Protein AF-A0A8T4SFA8-F1 (afdb_monomer_lite)

Secondary structure (DSSP, 8-state):
---HHHHHHHHHHHHHHHHHHHHHHHHHTT-HHHHHHHHHHHHHHHHHHHHHTT--GGGHHHHHHHHHHHHHHHHHHHHHHHHHHHHHHHHHHHHHHHHHHHHHHHHHHHHHHHHHHHTT-GGG--HHHHHHHHHHHHHHHHHHHHIIIIIIS---

Radius of gyration: 16.68 Å; chains: 1; bounding box: 44×30×46 Å

pLDDT: mean 85.29, std 9.1, range [48.81, 96.75]

Structure (mmCIF, N/CA/C/O backbone):
data_AF-A0A8T4SFA8-F1
#
_entry.id   AF-A0A8T4SFA8-F1
#
loop_
_atom_site.group_PDB
_atom_site.id
_atom_site.type_symbol
_atom_site.label_atom_id
_atom_site.label_alt_id
_atom_site.label_comp_id
_atom_site.label_asym_id
_atom_site.label_entity_id
_atom_site.label_seq_id
_atom_site.pdbx_PDB_ins_code
_atom_site.Cartn_x
_atom_site.Cartn_y
_atom_site.Cartn_z
_atom_site.occupancy
_atom_site.B_iso_or_equiv
_atom_site.auth_seq_id
_atom_site.auth_comp_id
_atom_site.auth_asym_id
_atom_site.auth_atom_id
_atom_site.pdbx_PDB_model_num
ATOM 1 N N . MET A 1 1 ? 14.187 -11.297 -22.557 1.00 48.81 1 MET A N 1
ATOM 2 C CA . MET A 1 1 ? 14.117 -12.616 -21.893 1.00 48.81 1 MET A CA 1
ATOM 3 C C . MET A 1 1 ? 14.198 -12.345 -20.399 1.00 48.81 1 MET A C 1
ATOM 5 O O . MET A 1 1 ? 15.076 -11.582 -20.017 1.00 48.81 1 MET A O 1
ATOM 9 N N . ILE A 1 2 ? 13.233 -12.805 -19.595 1.00 61.94 2 ILE A N 1
ATOM 10 C CA . ILE A 1 2 ? 13.263 -12.576 -18.140 1.00 61.94 2 ILE A CA 1
ATOM 11 C C . ILE A 1 2 ? 14.395 -13.430 -17.571 1.00 61.94 2 ILE A C 1
ATOM 13 O O . ILE A 1 2 ? 14.449 -14.626 -17.834 1.00 61.94 2 ILE A O 1
ATOM 17 N N . ASP A 1 3 ? 15.305 -12.792 -16.847 1.00 77.00 3 ASP A N 1
ATOM 18 C CA . ASP A 1 3 ? 16.426 -13.437 -16.172 1.00 77.00 3 ASP A CA 1
ATOM 19 C C . ASP A 1 3 ? 15.899 -14.169 -14.917 1.00 77.00 3 ASP A C 1
ATOM 21 O O . ASP A 1 3 ? 15.384 -13.502 -14.009 1.00 77.00 3 ASP A O 1
ATOM 25 N N . PRO A 1 4 ? 15.938 -15.515 -14.876 1.00 81.00 4 PRO A N 1
ATOM 26 C CA . PRO A 1 4 ? 15.314 -16.300 -13.812 1.00 81.00 4 PRO A CA 1
ATOM 27 C C . PRO A 1 4 ? 15.936 -16.035 -12.436 1.00 81.00 4 PRO A C 1
ATOM 29 O O . PRO A 1 4 ? 15.220 -16.077 -11.436 1.00 81.00 4 PRO A O 1
ATOM 32 N N . GLU A 1 5 ? 17.224 -15.688 -12.371 1.00 82.25 5 GLU A N 1
ATOM 33 C CA . GLU A 1 5 ? 17.893 -15.354 -11.109 1.00 82.25 5 GLU A CA 1
ATOM 34 C C . GLU A 1 5 ? 17.351 -14.042 -10.534 1.00 82.25 5 GLU A C 1
ATOM 36 O O . GLU A 1 5 ? 16.972 -13.978 -9.365 1.00 82.25 5 GLU A O 1
ATOM 41 N N . LYS A 1 6 ? 17.204 -13.010 -11.376 1.00 79.25 6 LYS A N 1
ATOM 42 C CA . LYS A 1 6 ? 16.636 -11.714 -10.959 1.00 79.25 6 LYS A CA 1
ATOM 43 C C . LYS A 1 6 ? 15.175 -11.825 -10.540 1.00 79.25 6 LYS A C 1
ATOM 45 O O . LYS A 1 6 ? 14.739 -11.095 -9.649 1.00 79.25 6 LYS A O 1
ATOM 50 N N . LEU A 1 7 ? 14.418 -12.713 -11.184 1.00 81.88 7 LEU A N 1
ATOM 51 C CA . LEU A 1 7 ? 13.045 -13.010 -10.788 1.00 81.88 7 LEU A CA 1
ATOM 52 C C . LEU A 1 7 ? 13.006 -13.697 -9.416 1.00 81.88 7 LEU A C 1
ATOM 54 O O . LEU A 1 7 ? 12.223 -13.287 -8.562 1.00 81.88 7 LEU A O 1
ATOM 58 N N . MET A 1 8 ? 13.881 -14.679 -9.180 1.00 84.50 8 MET A N 1
ATOM 59 C CA . MET A 1 8 ? 13.986 -15.369 -7.892 1.00 84.50 8 MET A CA 1
ATOM 60 C C . MET A 1 8 ? 14.349 -14.403 -6.759 1.00 84.50 8 MET A C 1
ATOM 62 O O . MET A 1 8 ? 13.707 -14.423 -5.711 1.00 84.50 8 MET A O 1
ATOM 66 N N . THR A 1 9 ? 15.321 -13.508 -6.973 1.00 82.94 9 THR A N 1
ATOM 67 C CA . THR A 1 9 ? 15.683 -12.481 -5.982 1.00 82.94 9 THR A CA 1
ATOM 68 C C . THR A 1 9 ? 14.497 -11.580 -5.646 1.00 82.94 9 THR A C 1
ATOM 70 O O . THR A 1 9 ? 14.246 -11.325 -4.472 1.00 82.94 9 THR A O 1
ATOM 73 N N . ALA A 1 10 ? 13.734 -11.137 -6.652 1.00 82.31 10 ALA A N 1
ATOM 74 C CA . ALA A 1 10 ? 12.550 -10.310 -6.427 1.00 82.31 10 ALA A CA 1
ATOM 75 C C . ALA A 1 10 ? 11.474 -11.043 -5.612 1.00 82.31 10 ALA A C 1
ATOM 77 O O . ALA A 1 10 ? 10.902 -10.461 -4.695 1.00 82.31 10 ALA A O 1
ATOM 78 N N . ILE A 1 11 ? 11.223 -12.321 -5.910 1.00 86.44 11 ILE A N 1
ATOM 79 C CA . ILE A 1 11 ? 10.249 -13.134 -5.170 1.00 86.44 11 ILE A CA 1
ATOM 80 C C . ILE A 1 11 ? 10.680 -13.300 -3.710 1.00 86.44 11 ILE A C 1
ATOM 82 O O . ILE A 1 11 ? 9.866 -13.091 -2.811 1.00 86.44 11 ILE A O 1
ATOM 86 N N . LEU A 1 12 ? 11.946 -13.651 -3.464 1.00 87.00 12 LEU A N 1
ATOM 87 C CA . LEU A 1 12 ? 12.467 -13.846 -2.109 1.00 87.00 12 LEU A CA 1
ATOM 88 C C . LEU A 1 12 ? 12.400 -12.558 -1.282 1.00 87.00 12 LEU A C 1
ATOM 90 O O . LEU A 1 12 ? 11.939 -12.598 -0.143 1.00 87.00 12 LEU A O 1
ATOM 94 N N . ASP A 1 13 ? 12.800 -11.425 -1.862 1.00 83.06 13 ASP A N 1
ATOM 95 C CA . ASP A 1 13 ? 12.795 -10.128 -1.179 1.00 83.06 13 ASP A CA 1
ATOM 96 C C . ASP A 1 13 ? 11.370 -9.679 -0.821 1.00 83.06 13 ASP A C 1
ATOM 98 O O . ASP A 1 13 ? 11.074 -9.375 0.335 1.00 83.06 13 ASP A O 1
ATOM 102 N N . VAL A 1 14 ? 10.437 -9.750 -1.777 1.00 85.69 14 VAL A N 1
ATOM 103 C CA . VAL A 1 14 ? 9.025 -9.402 -1.541 1.00 85.69 14 VAL A CA 1
ATOM 104 C C . VAL A 1 14 ? 8.382 -10.342 -0.522 1.00 85.69 14 VAL A C 1
ATOM 106 O O . VAL A 1 14 ? 7.614 -9.894 0.331 1.00 85.69 14 VAL A O 1
ATOM 109 N N . THR A 1 15 ? 8.705 -11.636 -0.567 1.00 87.88 15 THR A N 1
ATOM 110 C CA . THR A 1 15 ? 8.193 -12.610 0.407 1.00 87.88 15 THR A CA 1
ATOM 111 C C . THR A 1 15 ? 8.700 -12.289 1.811 1.00 87.88 15 THR A C 1
ATOM 113 O O . THR A 1 15 ? 7.907 -12.250 2.751 1.00 87.88 15 THR A O 1
ATOM 116 N N . LEU A 1 16 ? 9.995 -11.996 1.958 1.00 88.88 16 LEU A N 1
ATOM 117 C CA . LEU A 1 16 ? 10.588 -11.615 3.238 1.00 88.88 16 LEU A CA 1
ATOM 118 C C . LEU A 1 16 ? 9.946 -10.337 3.793 1.00 88.88 16 LEU A C 1
ATOM 120 O O . LEU A 1 16 ? 9.520 -10.322 4.949 1.00 88.88 16 LEU A O 1
ATOM 124 N N . LEU A 1 17 ? 9.822 -9.294 2.965 1.00 85.81 17 LEU A N 1
ATOM 125 C CA . LEU A 1 17 ? 9.144 -8.052 3.340 1.00 85.81 17 LEU A CA 1
ATOM 126 C C . LEU A 1 17 ? 7.702 -8.324 3.779 1.00 85.81 17 LEU A C 1
ATOM 128 O O . LEU A 1 17 ? 7.283 -7.839 4.824 1.00 85.81 17 LEU A O 1
ATOM 132 N N . THR A 1 18 ? 6.965 -9.160 3.045 1.00 87.12 18 THR A N 1
ATOM 133 C CA . THR A 1 18 ? 5.580 -9.527 3.383 1.00 87.12 18 THR A CA 1
ATOM 134 C C . THR A 1 18 ? 5.483 -10.210 4.746 1.00 87.12 18 THR A C 1
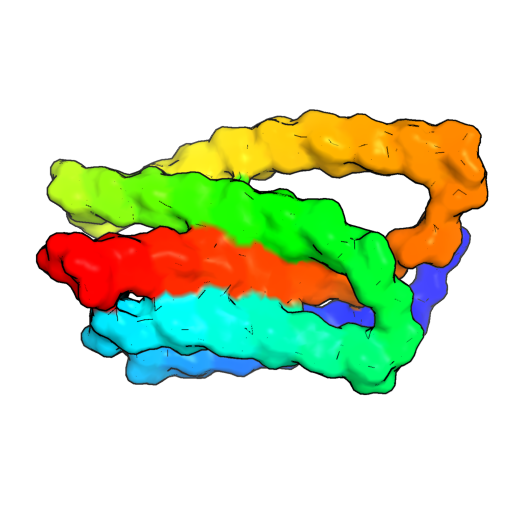ATOM 136 O O . THR A 1 18 ? 4.635 -9.837 5.556 1.00 87.12 18 THR A O 1
ATOM 139 N N . VAL A 1 19 ? 6.366 -11.167 5.046 1.00 90.88 19 VAL A N 1
ATOM 140 C CA . VAL A 1 19 ? 6.387 -11.846 6.353 1.00 90.88 19 VAL A CA 1
ATOM 141 C C . VAL A 1 19 ? 6.680 -10.856 7.483 1.00 90.88 19 VAL A C 1
ATOM 143 O O . VAL A 1 19 ? 5.970 -10.857 8.488 1.00 90.88 19 VAL A O 1
ATOM 146 N N . ILE A 1 20 ? 7.673 -9.975 7.309 1.00 87.00 20 ILE A N 1
ATOM 147 C CA . ILE A 1 20 ? 7.992 -8.923 8.288 1.00 87.00 20 ILE A CA 1
ATOM 148 C C . ILE A 1 20 ? 6.767 -8.036 8.527 1.00 87.00 20 ILE A C 1
ATOM 150 O O . ILE A 1 20 ? 6.411 -7.778 9.677 1.00 87.00 20 ILE A O 1
ATOM 154 N N . MET A 1 21 ? 6.088 -7.615 7.459 1.00 82.75 21 MET A N 1
ATOM 155 C CA . MET A 1 21 ? 4.892 -6.781 7.552 1.00 82.75 21 MET A CA 1
ATOM 156 C C . MET A 1 21 ? 3.769 -7.466 8.325 1.00 82.75 21 MET A C 1
ATOM 158 O O . MET A 1 21 ? 3.215 -6.855 9.231 1.00 82.75 21 MET A O 1
ATOM 162 N N . LEU A 1 22 ? 3.460 -8.729 8.020 1.00 87.12 22 LEU A N 1
ATOM 163 C CA . LEU A 1 22 ? 2.404 -9.470 8.716 1.00 87.12 22 LEU A CA 1
ATOM 164 C C . LEU A 1 22 ? 2.689 -9.591 10.214 1.00 87.12 22 LEU A C 1
ATOM 166 O O . LEU A 1 22 ? 1.784 -9.391 11.023 1.00 87.12 22 LEU A O 1
ATOM 170 N N . ILE A 1 23 ? 3.944 -9.858 10.584 1.00 88.62 23 ILE A N 1
ATOM 171 C CA . ILE A 1 23 ? 4.370 -9.924 11.986 1.00 88.62 23 ILE A CA 1
ATOM 172 C C . ILE A 1 23 ? 4.178 -8.562 12.659 1.00 88.62 23 ILE A C 1
ATOM 174 O O . ILE A 1 23 ? 3.516 -8.468 13.693 1.00 88.62 23 ILE A O 1
ATOM 178 N N . VAL A 1 24 ? 4.724 -7.494 12.070 1.00 85.62 24 VAL A N 1
ATOM 179 C CA . VAL A 1 24 ? 4.659 -6.146 12.651 1.00 85.62 24 VAL A CA 1
ATOM 180 C C . VAL A 1 24 ? 3.210 -5.669 12.766 1.00 85.62 24 VAL A C 1
ATOM 182 O O . VAL A 1 24 ? 2.810 -5.172 13.818 1.00 85.62 24 VAL A O 1
ATOM 185 N N . SER A 1 25 ? 2.400 -5.882 11.728 1.00 81.75 25 SER A N 1
ATOM 186 C CA . SER A 1 25 ? 0.972 -5.578 11.743 1.00 81.75 25 SER A CA 1
ATOM 187 C C . SER A 1 25 ? 0.242 -6.371 12.822 1.00 81.75 25 SER A C 1
ATOM 189 O O . SER A 1 25 ? -0.496 -5.767 13.588 1.00 81.75 25 SER A O 1
ATOM 191 N N . TYR A 1 26 ? 0.477 -7.679 12.958 1.00 86.75 26 TYR A N 1
ATOM 192 C CA . TYR A 1 26 ? -0.175 -8.498 13.986 1.00 86.75 26 TYR A CA 1
ATOM 193 C C . TYR A 1 26 ? 0.076 -7.972 15.407 1.00 86.75 26 TYR A C 1
ATOM 195 O O . TYR A 1 26 ? -0.859 -7.853 16.197 1.00 86.75 26 TYR A O 1
ATOM 203 N N . PHE A 1 27 ? 1.319 -7.601 15.726 1.00 86.94 27 PHE A N 1
ATOM 204 C CA . PHE A 1 27 ? 1.666 -7.107 17.062 1.00 86.94 27 PHE A CA 1
ATOM 205 C C . PHE A 1 27 ? 1.220 -5.664 17.330 1.00 86.94 27 PHE A C 1
ATOM 207 O O . PHE A 1 27 ? 1.058 -5.287 18.491 1.00 86.94 27 PHE A O 1
ATOM 214 N N . LEU A 1 28 ? 1.039 -4.846 16.289 1.00 85.62 28 LEU A N 1
ATOM 215 C CA . LEU A 1 28 ? 0.823 -3.400 16.430 1.00 85.62 28 LEU A CA 1
ATOM 216 C C . LEU A 1 28 ? -0.562 -2.932 15.972 1.00 85.62 28 LEU A C 1
ATOM 218 O O . LEU A 1 28 ? -0.897 -1.769 16.188 1.00 85.62 28 LEU A O 1
ATOM 222 N N . VAL A 1 29 ? -1.398 -3.815 15.413 1.00 79.00 29 VAL A N 1
ATOM 223 C CA . VAL A 1 29 ? -2.763 -3.484 14.955 1.00 79.00 29 VAL A CA 1
ATOM 224 C C . VAL A 1 29 ? -3.642 -2.926 16.077 1.00 79.00 29 VAL A C 1
ATOM 226 O O . VAL A 1 29 ? -4.524 -2.109 15.831 1.00 79.00 29 VAL A O 1
ATOM 229 N N . THR A 1 30 ? -3.378 -3.309 17.327 1.00 79.56 30 THR A N 1
ATOM 230 C CA . THR A 1 30 ? -4.106 -2.805 18.500 1.00 79.56 30 THR A CA 1
ATOM 231 C C . THR A 1 30 ? -3.702 -1.377 18.884 1.00 79.56 30 THR A C 1
ATOM 233 O O . THR A 1 30 ? -4.432 -0.705 19.613 1.00 79.56 30 THR A O 1
ATOM 236 N N . GLN A 1 31 ? -2.577 -0.866 18.371 1.00 84.12 31 GLN A N 1
ATOM 237 C CA . GLN A 1 31 ? -2.045 0.460 18.686 1.00 84.12 31 GLN A CA 1
ATOM 238 C C . GLN A 1 31 ? -2.438 1.506 17.632 1.00 84.12 31 GLN A C 1
ATOM 240 O O . GLN A 1 31 ? -1.605 1.980 16.853 1.00 84.12 31 GLN A O 1
ATOM 245 N N . LYS A 1 32 ? -3.714 1.919 17.656 1.00 78.75 32 LYS A N 1
ATOM 246 C CA . LYS A 1 32 ? -4.330 2.843 16.676 1.00 78.75 32 LYS A CA 1
ATOM 247 C C . LYS A 1 32 ? -3.492 4.091 16.361 1.00 78.75 32 LYS A C 1
ATOM 249 O O . LYS A 1 32 ? -3.351 4.468 15.207 1.00 78.75 32 LYS A O 1
ATOM 254 N N . ARG A 1 33 ? -2.882 4.733 17.364 1.00 82.31 33 ARG A N 1
ATOM 255 C CA . ARG A 1 33 ? -2.122 5.983 17.156 1.00 82.31 33 ARG A CA 1
ATOM 256 C C . ARG A 1 33 ? -0.751 5.808 16.506 1.00 82.31 33 ARG A C 1
ATOM 258 O O . ARG A 1 33 ? -0.221 6.785 15.982 1.00 82.31 33 ARG A O 1
ATOM 265 N N . ILE A 1 34 ? -0.160 4.616 16.581 1.00 87.12 34 ILE A N 1
ATOM 266 C CA . ILE A 1 34 ? 1.243 4.386 16.194 1.00 87.12 34 ILE A CA 1
ATOM 267 C C . ILE A 1 34 ? 1.335 3.573 14.899 1.00 87.12 34 ILE A C 1
ATOM 269 O O . ILE A 1 34 ? 2.315 3.694 14.165 1.00 87.12 34 ILE A O 1
ATOM 273 N N . ILE A 1 35 ? 0.304 2.791 14.567 1.00 89.06 35 ILE A N 1
ATOM 274 C CA . ILE A 1 35 ? 0.317 1.922 13.385 1.00 89.06 35 ILE A CA 1
ATOM 275 C C . ILE A 1 35 ? 0.524 2.694 12.071 1.00 89.06 35 ILE A C 1
ATOM 277 O O . ILE A 1 35 ? 1.284 2.237 11.224 1.00 89.06 35 ILE A O 1
ATOM 281 N N . GLY A 1 36 ? -0.046 3.898 11.931 1.00 91.38 36 GLY A N 1
ATOM 282 C CA . GLY A 1 36 ? 0.182 4.772 10.772 1.00 91.38 36 GLY A CA 1
ATOM 283 C C . GLY A 1 36 ? 1.660 5.158 10.595 1.00 91.38 36 GLY A C 1
ATOM 284 O O . GLY A 1 36 ? 2.259 4.805 9.574 1.00 91.38 36 GLY A O 1
ATOM 285 N N . PRO A 1 37 ? 2.293 5.803 11.595 1.00 92.38 37 PRO A N 1
ATOM 286 C CA . PRO A 1 37 ? 3.728 6.097 11.561 1.00 92.38 37 PRO A CA 1
ATOM 287 C C . PRO A 1 37 ? 4.619 4.863 11.353 1.00 92.38 37 PRO A C 1
ATOM 289 O O . PRO A 1 37 ? 5.608 4.934 10.621 1.00 92.38 37 PRO A O 1
ATOM 292 N N . ILE A 1 38 ? 4.261 3.719 11.944 1.00 91.81 38 ILE A N 1
ATOM 293 C CA . ILE A 1 38 ? 4.984 2.454 11.748 1.00 91.81 38 ILE A CA 1
ATOM 294 C C . ILE A 1 38 ? 4.907 1.996 10.289 1.00 91.81 38 ILE A C 1
ATOM 296 O O . ILE A 1 38 ? 5.931 1.620 9.721 1.00 91.81 38 ILE A O 1
ATOM 300 N N . MET A 1 39 ? 3.733 2.058 9.656 1.00 92.94 39 MET A N 1
ATOM 301 C CA . MET A 1 39 ? 3.591 1.719 8.238 1.00 92.94 39 MET A CA 1
ATOM 302 C C . MET A 1 39 ? 4.458 2.619 7.355 1.00 92.94 39 MET A C 1
ATOM 304 O O . MET A 1 39 ? 5.143 2.118 6.466 1.00 92.94 39 MET A O 1
ATOM 308 N N . ILE A 1 40 ? 4.521 3.922 7.646 1.00 94.69 40 ILE A N 1
ATOM 309 C CA . ILE A 1 40 ? 5.420 4.844 6.936 1.00 94.69 40 ILE A CA 1
ATOM 310 C C . ILE A 1 40 ? 6.884 4.414 7.114 1.00 94.69 40 ILE A C 1
ATOM 312 O O . ILE A 1 40 ? 7.628 4.328 6.137 1.00 94.69 40 ILE A O 1
ATOM 316 N N . MET A 1 41 ? 7.307 4.093 8.339 1.00 93.25 41 MET A N 1
ATOM 317 C CA . MET A 1 41 ? 8.668 3.612 8.608 1.00 93.25 41 MET A CA 1
ATOM 318 C C . MET A 1 41 ? 8.989 2.331 7.822 1.00 93.25 41 MET A C 1
ATOM 320 O O . MET A 1 41 ? 10.065 2.217 7.233 1.00 93.25 41 MET A O 1
ATOM 324 N N . LEU A 1 42 ? 8.050 1.387 7.758 1.00 91.19 42 LEU A N 1
ATOM 325 C CA . LEU A 1 42 ? 8.200 0.152 6.985 1.00 91.19 42 LEU A CA 1
ATOM 326 C C . LEU A 1 42 ? 8.281 0.425 5.477 1.00 91.19 42 LEU A C 1
ATOM 328 O O . LEU A 1 42 ? 9.056 -0.227 4.777 1.00 91.19 42 LEU A O 1
ATOM 332 N N . GLY A 1 43 ? 7.575 1.447 4.984 1.00 93.12 43 GLY A N 1
ATOM 333 C CA . GLY A 1 43 ? 7.735 1.960 3.624 1.00 93.12 43 GLY A CA 1
ATOM 334 C C . GLY A 1 43 ? 9.182 2.367 3.327 1.00 93.12 43 GLY A C 1
ATOM 335 O O . GLY A 1 43 ? 9.731 1.971 2.298 1.00 93.12 43 GLY A O 1
ATOM 336 N N . PHE A 1 44 ? 9.861 3.052 4.250 1.00 92.69 44 PHE A N 1
ATOM 337 C CA . PHE A 1 44 ? 11.287 3.371 4.095 1.00 92.69 44 PHE A CA 1
ATOM 338 C C . PHE A 1 44 ? 12.193 2.136 4.171 1.00 92.69 44 PHE A C 1
ATOM 340 O O . PHE A 1 44 ? 13.121 2.015 3.369 1.00 92.69 44 PHE A O 1
ATOM 347 N N . ILE A 1 45 ? 11.914 1.203 5.087 1.00 90.75 45 ILE A N 1
ATOM 348 C CA . ILE A 1 45 ? 12.671 -0.056 5.211 1.00 90.75 45 ILE A CA 1
ATOM 349 C C . ILE A 1 45 ? 12.576 -0.872 3.919 1.00 90.75 45 ILE A C 1
ATOM 351 O O . ILE A 1 45 ? 13.583 -1.401 3.453 1.00 90.75 45 ILE A O 1
ATOM 355 N N . SER A 1 46 ? 11.399 -0.919 3.293 1.00 89.12 46 SER A N 1
ATOM 356 C CA . SER A 1 46 ? 11.244 -1.607 2.013 1.00 89.12 46 SER A CA 1
ATOM 357 C C . SER A 1 46 ? 12.117 -0.979 0.923 1.00 89.12 46 SER A C 1
ATOM 359 O O . SER A 1 46 ? 12.792 -1.712 0.217 1.00 89.12 46 SER A O 1
ATOM 361 N N . ILE A 1 47 ? 12.251 0.352 0.845 1.00 90.06 47 ILE A N 1
ATOM 362 C CA . ILE A 1 47 ? 13.178 1.003 -0.105 1.00 90.06 47 ILE A CA 1
ATOM 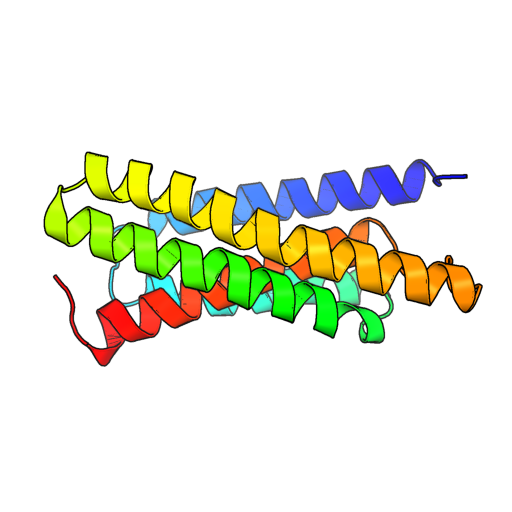363 C C . ILE A 1 47 ? 14.641 0.673 0.213 1.00 90.06 47 ILE A C 1
ATOM 365 O O . ILE A 1 47 ? 15.453 0.546 -0.705 1.00 90.06 47 ILE A O 1
ATOM 369 N N . LEU A 1 48 ? 14.996 0.520 1.491 1.00 87.81 48 LEU A N 1
ATOM 370 C CA . LEU A 1 48 ? 16.365 0.194 1.896 1.00 87.81 48 LEU A CA 1
ATOM 371 C C . LEU A 1 48 ? 16.842 -1.144 1.303 1.00 87.81 48 LEU A C 1
ATOM 373 O O . LEU A 1 48 ? 18.019 -1.257 0.959 1.00 87.81 48 LEU A O 1
ATOM 377 N N . SER A 1 49 ? 15.939 -2.110 1.086 1.00 82.19 49 SER A N 1
ATOM 378 C CA . SER A 1 49 ? 16.261 -3.369 0.389 1.00 82.19 49 SER A CA 1
ATOM 379 C C . SER A 1 49 ? 16.888 -3.121 -0.994 1.00 82.19 49 SER A C 1
ATOM 381 O O . SER A 1 49 ? 17.907 -3.714 -1.340 1.00 82.19 49 SER A O 1
ATOM 383 N N . LEU A 1 50 ? 16.385 -2.145 -1.758 1.00 81.44 50 LEU A N 1
ATOM 384 C CA . LEU A 1 50 ? 16.885 -1.822 -3.100 1.00 81.44 50 LEU A CA 1
ATOM 385 C C . LEU A 1 50 ? 18.296 -1.237 -3.094 1.00 81.44 50 LEU A C 1
ATOM 387 O O . LEU A 1 50 ? 19.026 -1.397 -4.077 1.00 81.44 50 LEU A O 1
ATOM 391 N N . VAL A 1 51 ? 18.684 -0.566 -2.004 1.00 76.06 51 VAL A N 1
ATOM 392 C CA . VAL A 1 51 ? 20.055 -0.069 -1.818 1.00 76.06 51 VAL A CA 1
ATOM 393 C C . VAL A 1 51 ? 21.021 -1.248 -1.710 1.00 76.06 51 VAL A C 1
ATOM 395 O O . VAL A 1 51 ? 22.078 -1.221 -2.344 1.00 76.06 51 VAL A O 1
ATOM 398 N N . LEU A 1 52 ? 20.640 -2.310 -0.989 1.00 74.62 52 LEU A N 1
ATOM 399 C CA . LEU A 1 52 ? 21.450 -3.527 -0.848 1.00 74.62 52 LEU A CA 1
ATOM 400 C C . LEU A 1 52 ? 21.662 -4.226 -2.200 1.00 74.62 52 LEU A C 1
ATOM 402 O O . LEU A 1 52 ? 22.761 -4.700 -2.486 1.00 74.62 52 LEU A O 1
ATOM 406 N N . PHE A 1 53 ? 20.649 -4.203 -3.069 1.00 75.50 53 PHE A N 1
ATOM 407 C CA . PHE A 1 53 ? 20.702 -4.800 -4.409 1.00 75.50 53 PHE A CA 1
ATOM 408 C C . PHE A 1 53 ? 21.219 -3.857 -5.512 1.00 75.50 53 PHE A C 1
ATOM 410 O O . PHE A 1 53 ? 21.179 -4.215 -6.690 1.00 75.50 53 PHE A O 1
ATOM 417 N N . LYS A 1 54 ? 21.720 -2.659 -5.162 1.00 75.56 54 LYS A N 1
ATOM 418 C CA . LYS A 1 54 ? 22.255 -1.647 -6.103 1.00 75.56 54 LYS A CA 1
ATOM 419 C C . LYS A 1 54 ? 21.288 -1.300 -7.249 1.00 75.56 54 LYS A C 1
ATOM 421 O O . LYS A 1 54 ? 21.710 -1.029 -8.376 1.00 75.56 54 LYS A O 1
ATOM 426 N N . ALA A 1 55 ? 19.986 -1.311 -6.975 1.00 74.00 55 ALA A N 1
ATOM 427 C CA . ALA A 1 55 ? 18.965 -1.079 -7.988 1.00 74.00 55 ALA A CA 1
ATOM 428 C C . ALA A 1 55 ? 18.792 0.426 -8.309 1.00 74.00 55 ALA A C 1
ATOM 430 O O . ALA A 1 55 ? 18.957 1.283 -7.435 1.00 74.00 55 ALA A O 1
ATOM 431 N N . PRO A 1 56 ? 18.444 0.798 -9.558 1.00 70.06 56 PRO A N 1
ATOM 432 C CA . PRO A 1 56 ? 18.314 2.198 -9.954 1.00 70.06 56 PRO A CA 1
ATOM 433 C C . PRO A 1 56 ? 17.070 2.869 -9.338 1.00 70.06 56 PRO A C 1
ATOM 435 O O . PRO A 1 56 ? 15.958 2.765 -9.852 1.00 70.06 56 PRO A O 1
ATOM 438 N N . MET A 1 57 ? 17.278 3.673 -8.291 1.00 69.44 57 MET A N 1
ATOM 439 C CA . MET A 1 57 ? 16.229 4.409 -7.555 1.00 69.44 57 MET A CA 1
ATOM 440 C C . MET A 1 57 ? 15.453 5.446 -8.380 1.00 69.44 57 MET A C 1
ATOM 442 O O . MET A 1 57 ? 14.388 5.916 -7.982 1.00 69.44 57 MET A O 1
ATOM 446 N N . ARG A 1 58 ? 15.970 5.844 -9.546 1.00 67.75 58 ARG A N 1
ATOM 447 C CA . ARG A 1 58 ? 15.386 6.929 -10.353 1.00 67.75 58 ARG A CA 1
ATOM 448 C C . ARG A 1 58 ? 13.995 6.587 -10.905 1.00 67.75 58 ARG A C 1
ATOM 450 O O . ARG A 1 58 ? 13.260 7.497 -11.272 1.00 67.75 58 ARG A O 1
ATOM 457 N N . LEU A 1 59 ? 13.649 5.301 -10.943 1.00 69.75 59 LEU A N 1
ATOM 458 C CA . LEU A 1 59 ? 12.381 4.783 -11.468 1.00 69.75 59 LEU A CA 1
ATOM 459 C C . LEU A 1 59 ? 11.364 4.475 -10.370 1.00 69.75 59 LEU A C 1
ATOM 461 O O . LEU A 1 59 ? 10.196 4.260 -10.671 1.00 69.75 59 LEU A O 1
ATOM 465 N N . LEU A 1 60 ? 11.788 4.517 -9.105 1.00 80.25 60 LEU A N 1
ATOM 466 C CA . LEU A 1 60 ? 10.932 4.214 -7.962 1.00 80.25 60 LEU A CA 1
ATOM 467 C C . LEU A 1 60 ? 9.842 5.257 -7.739 1.00 80.25 60 LEU A C 1
ATOM 469 O O . LEU A 1 60 ? 8.791 4.942 -7.201 1.00 80.25 60 LEU A O 1
ATOM 473 N N . LYS A 1 61 ? 10.083 6.504 -8.157 1.00 81.44 61 LYS A N 1
ATOM 474 C CA . LYS A 1 61 ? 9.176 7.627 -7.889 1.00 81.44 61 LYS A CA 1
ATOM 475 C C . LYS A 1 61 ? 7.772 7.390 -8.435 1.00 81.44 61 LYS A C 1
ATOM 477 O O . LYS A 1 61 ? 6.808 7.710 -7.753 1.00 81.44 61 LYS A O 1
ATOM 482 N N . ALA A 1 62 ? 7.676 6.850 -9.651 1.00 80.69 62 ALA A N 1
ATOM 483 C CA . ALA A 1 62 ? 6.389 6.553 -10.263 1.00 80.69 62 ALA A CA 1
ATOM 484 C C . ALA A 1 62 ? 5.665 5.455 -9.473 1.00 80.69 62 ALA A C 1
ATOM 486 O O . ALA A 1 62 ? 4.533 5.665 -9.063 1.00 80.69 62 ALA A O 1
ATOM 487 N N . GLU A 1 63 ? 6.345 4.343 -9.180 1.00 86.06 63 GLU A N 1
ATOM 488 C CA . GLU A 1 63 ? 5.771 3.213 -8.429 1.00 86.06 63 GLU A CA 1
ATOM 489 C C . GLU A 1 63 ? 5.311 3.611 -7.023 1.00 86.06 63 GLU A C 1
ATOM 491 O O . GLU A 1 63 ? 4.221 3.243 -6.599 1.00 86.06 63 GLU A O 1
ATOM 496 N N . ILE A 1 64 ? 6.123 4.403 -6.315 1.00 90.50 64 ILE A N 1
ATOM 497 C CA . ILE A 1 64 ? 5.792 4.905 -4.979 1.00 90.50 64 ILE A CA 1
ATOM 498 C C . ILE A 1 64 ? 4.559 5.799 -5.046 1.00 90.50 64 ILE A C 1
ATOM 500 O O . ILE A 1 64 ? 3.655 5.646 -4.232 1.00 90.50 64 ILE A O 1
ATOM 504 N N . LEU A 1 65 ? 4.509 6.726 -6.008 1.00 87.69 65 LEU A N 1
ATOM 505 C CA . LEU A 1 65 ? 3.359 7.611 -6.167 1.00 87.69 65 LEU A CA 1
ATOM 506 C C . LEU A 1 65 ? 2.085 6.813 -6.471 1.00 87.69 65 LEU A C 1
ATOM 508 O O . LEU A 1 65 ? 1.046 7.113 -5.888 1.00 87.69 65 LEU A O 1
ATOM 512 N N . PHE A 1 66 ? 2.174 5.781 -7.319 1.00 86.56 66 PHE A N 1
ATOM 513 C CA . PHE A 1 66 ? 1.056 4.869 -7.568 1.00 86.56 66 PHE A CA 1
ATOM 514 C C . PHE A 1 66 ? 0.597 4.185 -6.292 1.00 86.56 66 PHE A C 1
ATOM 516 O O . PHE A 1 66 ? -0.569 4.320 -5.941 1.00 86.56 66 PHE A O 1
ATOM 523 N N . GLY A 1 67 ? 1.504 3.531 -5.565 1.00 90.75 67 GLY A N 1
ATOM 524 C CA . GLY A 1 67 ? 1.142 2.834 -4.332 1.00 90.75 67 GLY A CA 1
ATOM 525 C C . GLY A 1 67 ? 0.562 3.769 -3.264 1.00 90.75 67 GLY A C 1
ATOM 526 O O . GLY A 1 67 ? -0.364 3.387 -2.552 1.00 90.75 67 GLY A O 1
ATOM 527 N N . VAL A 1 68 ? 1.058 5.012 -3.168 1.00 93.19 68 VAL A N 1
ATOM 528 C CA . VAL A 1 68 ? 0.526 6.017 -2.230 1.00 93.19 68 VAL A CA 1
ATOM 529 C C . VAL A 1 68 ? -0.927 6.344 -2.548 1.00 93.19 68 VAL A C 1
ATOM 531 O O . VAL A 1 68 ? -1.753 6.394 -1.638 1.00 93.19 68 VAL A O 1
ATOM 534 N N . ILE A 1 69 ? -1.237 6.578 -3.825 1.00 89.75 69 ILE A N 1
ATOM 535 C CA . ILE A 1 69 ? -2.601 6.885 -4.266 1.00 89.75 69 ILE A CA 1
ATOM 536 C C . ILE A 1 69 ? -3.491 5.662 -4.068 1.00 89.75 69 ILE A C 1
ATOM 538 O O . ILE A 1 69 ? -4.564 5.790 -3.488 1.00 89.75 69 ILE A O 1
ATOM 542 N N . ASP A 1 70 ? -3.025 4.497 -4.508 1.00 90.38 70 ASP A N 1
ATOM 543 C CA . ASP A 1 70 ? -3.764 3.244 -4.464 1.00 90.38 70 ASP A CA 1
ATOM 544 C C . ASP A 1 70 ? -4.191 2.890 -3.037 1.00 90.38 70 ASP A C 1
ATOM 546 O O . ASP A 1 70 ? -5.368 2.947 -2.675 1.00 90.38 70 ASP A O 1
ATOM 550 N N . ASN A 1 71 ? -3.215 2.670 -2.164 1.00 93.19 71 ASN A N 1
ATOM 551 C CA . ASN A 1 71 ? -3.517 2.206 -0.820 1.00 93.19 71 ASN A CA 1
ATOM 552 C C . ASN A 1 71 ? -3.994 3.338 0.107 1.00 93.19 71 ASN A C 1
ATOM 554 O O . ASN A 1 71 ? -4.656 3.086 1.113 1.00 93.19 71 ASN A O 1
ATOM 558 N N . GLY A 1 72 ? -3.672 4.595 -0.219 1.00 93.56 72 GLY A N 1
ATOM 559 C CA . GLY A 1 72 ? -4.211 5.758 0.482 1.00 93.56 72 GLY A CA 1
ATOM 560 C C . GLY A 1 72 ? -5.711 5.913 0.236 1.00 93.56 72 GLY A C 1
ATOM 561 O O . GLY A 1 72 ? -6.491 5.988 1.184 1.00 93.56 72 GLY A O 1
ATOM 562 N N . VAL A 1 73 ? -6.142 5.897 -1.026 1.00 93.06 73 VAL A N 1
ATOM 563 C CA . VAL A 1 73 ? -7.571 5.963 -1.363 1.00 93.06 73 VAL A CA 1
ATOM 564 C C . VAL A 1 73 ? -8.302 4.733 -0.822 1.00 93.06 73 VAL A C 1
ATOM 566 O O . VAL A 1 73 ? -9.340 4.898 -0.181 1.00 93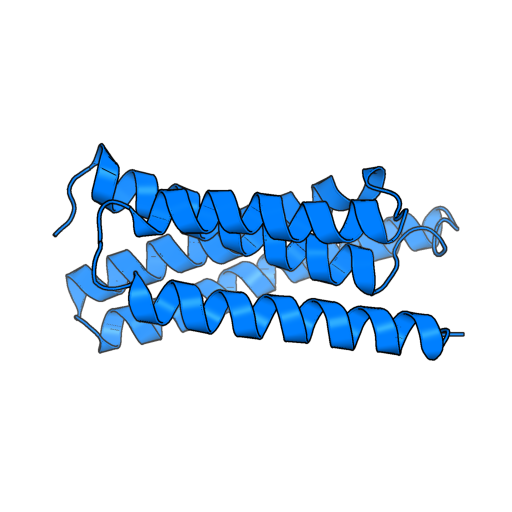.06 73 VAL A O 1
ATOM 569 N N . LEU A 1 74 ? -7.736 3.528 -0.966 1.00 95.12 74 LEU A N 1
ATOM 570 C CA . LEU A 1 74 ? -8.276 2.307 -0.355 1.00 95.12 74 LEU A CA 1
ATOM 571 C C . LEU A 1 74 ? -8.505 2.481 1.151 1.00 95.12 74 LEU A C 1
ATOM 573 O O . LEU A 1 74 ? -9.603 2.204 1.632 1.00 95.12 74 LEU A O 1
ATOM 577 N N . ALA A 1 75 ? -7.515 2.992 1.891 1.00 94.25 75 ALA A N 1
ATOM 578 C CA . ALA A 1 75 ? -7.632 3.212 3.332 1.00 94.25 75 ALA A CA 1
ATOM 579 C C . ALA A 1 75 ? -8.760 4.197 3.688 1.00 94.25 75 ALA A C 1
ATOM 581 O O . ALA A 1 75 ? -9.470 3.978 4.668 1.00 94.25 75 ALA A O 1
ATOM 582 N N . ILE A 1 76 ? -8.983 5.243 2.884 1.00 94.19 76 ILE A N 1
ATOM 583 C CA . ILE A 1 76 ? -10.103 6.180 3.081 1.00 94.19 76 ILE A CA 1
ATOM 584 C C . ILE A 1 76 ? -11.450 5.459 2.932 1.00 94.19 76 ILE A C 1
ATOM 586 O O . ILE A 1 76 ? -12.329 5.621 3.784 1.00 94.19 76 ILE A O 1
ATOM 590 N N . PHE A 1 77 ? -11.620 4.647 1.884 1.00 94.62 77 PHE A N 1
ATOM 591 C CA . PHE A 1 77 ? -12.846 3.867 1.685 1.00 94.62 77 PHE A CA 1
ATOM 592 C C . PHE A 1 77 ? -13.043 2.817 2.781 1.00 94.62 77 PHE A C 1
ATOM 594 O O . PHE A 1 77 ? -14.161 2.648 3.265 1.00 94.62 77 PHE A O 1
ATOM 601 N N . AL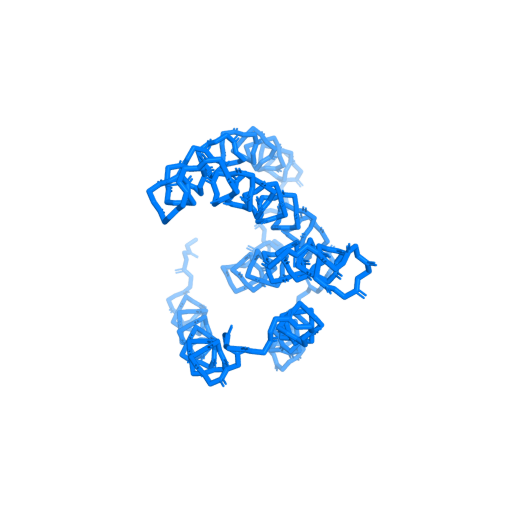A A 1 78 ? -11.969 2.151 3.208 1.00 94.81 78 ALA A N 1
ATOM 602 C CA . ALA A 1 78 ? -11.999 1.177 4.292 1.00 94.81 78 ALA A CA 1
ATOM 603 C C . ALA A 1 78 ? -12.445 1.816 5.615 1.00 94.81 78 ALA A C 1
ATOM 605 O O . ALA A 1 78 ? -13.344 1.296 6.271 1.00 94.81 78 ALA A O 1
ATOM 606 N N . LEU A 1 79 ? -11.870 2.966 5.982 1.00 92.81 79 LEU A N 1
ATOM 607 C CA . LEU A 1 79 ? -12.239 3.697 7.198 1.00 92.81 79 LEU A CA 1
ATOM 608 C C . LEU A 1 79 ? -13.674 4.226 7.132 1.00 92.81 79 LEU A C 1
ATOM 610 O O . LEU A 1 79 ? -14.433 4.061 8.081 1.00 92.81 79 LEU A O 1
ATOM 614 N N . SER A 1 80 ? -14.071 4.805 5.998 1.00 92.00 80 SER A N 1
ATOM 615 C CA . SER A 1 80 ? -15.438 5.311 5.811 1.00 92.00 80 SER A CA 1
ATOM 616 C C . SER A 1 80 ? -16.467 4.180 5.875 1.00 92.00 80 SER A C 1
ATOM 618 O O . SER A 1 80 ? -17.517 4.315 6.496 1.00 92.00 80 SER A O 1
ATOM 620 N N . GLY A 1 81 ? -16.158 3.034 5.265 1.00 93.88 81 GLY A N 1
ATOM 621 C CA . GLY A 1 81 ? -16.993 1.842 5.341 1.00 93.88 81 GLY A CA 1
ATOM 622 C C . GLY A 1 81 ? -17.064 1.271 6.758 1.00 93.88 81 GLY A C 1
ATOM 623 O O . GLY A 1 81 ? -18.148 0.886 7.196 1.00 93.88 81 GLY A O 1
ATOM 624 N N . ALA A 1 82 ? -15.941 1.256 7.483 1.00 93.06 82 ALA A N 1
ATOM 625 C CA . ALA A 1 82 ? -15.889 0.834 8.880 1.00 93.06 82 ALA A CA 1
ATOM 626 C C . ALA A 1 82 ? -16.810 1.682 9.765 1.00 93.06 82 ALA A C 1
ATOM 628 O O . ALA A 1 82 ? -17.559 1.130 10.568 1.00 93.06 82 ALA A O 1
ATOM 629 N N . GLU A 1 83 ? -16.793 3.000 9.573 1.00 90.50 83 GLU A N 1
ATOM 630 C CA . GLU A 1 83 ? -17.627 3.939 10.327 1.00 90.50 83 GLU A CA 1
ATOM 631 C C . GLU A 1 83 ? -19.124 3.740 10.041 1.00 90.50 83 GLU A C 1
ATOM 633 O O . GLU A 1 83 ? -19.947 3.756 10.952 1.00 90.50 83 GLU A O 1
ATOM 638 N N . LEU A 1 84 ? -19.494 3.514 8.775 1.00 91.81 84 LEU A N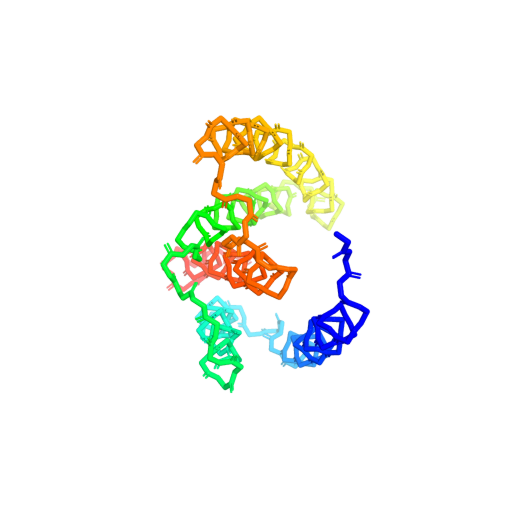 1
ATOM 639 C CA . LEU A 1 84 ? -20.900 3.426 8.365 1.00 91.81 84 LEU A CA 1
ATOM 640 C C . LEU A 1 84 ? -21.534 2.049 8.610 1.00 91.81 84 LEU A C 1
ATOM 642 O O . LEU A 1 84 ? -22.719 1.967 8.932 1.00 91.81 84 LEU A O 1
ATOM 646 N N . PHE A 1 85 ? -20.777 0.962 8.422 1.00 94.69 85 PHE A N 1
ATOM 647 C CA . PHE A 1 85 ? -21.320 -0.406 8.422 1.00 94.69 85 PHE A CA 1
ATOM 648 C C . PHE A 1 85 ? -20.423 -1.425 9.147 1.00 94.69 85 PHE A C 1
ATOM 650 O O . PHE A 1 85 ? -20.549 -2.637 8.931 1.00 94.69 85 PHE A O 1
ATOM 657 N N . GLY A 1 86 ? -19.497 -0.964 9.991 1.00 92.50 86 GLY A N 1
ATOM 658 C CA . GLY A 1 86 ? -18.590 -1.825 10.747 1.00 92.50 86 GLY A CA 1
ATOM 659 C C . GLY A 1 86 ? -17.672 -2.658 9.847 1.00 92.50 86 GLY A C 1
ATOM 660 O O . GLY A 1 86 ? -17.292 -2.256 8.749 1.00 92.50 86 GLY A O 1
ATOM 661 N N . ILE A 1 87 ? -17.325 -3.866 10.297 1.00 94.38 87 ILE A N 1
ATOM 662 C CA . ILE A 1 87 ? -16.374 -4.752 9.598 1.00 94.38 87 ILE A CA 1
ATOM 663 C C . ILE A 1 87 ? -16.808 -5.031 8.151 1.00 94.38 87 ILE A C 1
ATOM 665 O O . ILE A 1 87 ? -15.972 -5.018 7.249 1.00 94.38 87 ILE A O 1
ATOM 669 N N . LEU A 1 88 ? -18.107 -5.243 7.909 1.00 95.62 88 LEU A N 1
ATOM 670 C CA . LEU A 1 88 ? -18.616 -5.502 6.561 1.00 95.62 88 LEU A CA 1
ATOM 671 C C . LEU A 1 88 ? -18.371 -4.305 5.637 1.00 95.62 88 LEU A C 1
ATOM 673 O O . LEU A 1 88 ? -17.891 -4.484 4.519 1.00 95.62 88 LEU A O 1
ATOM 677 N N . GLY A 1 89 ? -18.650 -3.091 6.117 1.00 95.38 89 GLY A N 1
ATOM 678 C CA . GLY A 1 89 ? -18.369 -1.872 5.366 1.00 95.38 89 GLY A CA 1
ATOM 679 C C . GLY A 1 89 ? -16.883 -1.667 5.116 1.00 95.38 89 GLY A C 1
ATOM 680 O O . GLY A 1 89 ? -16.516 -1.285 4.011 1.00 95.38 89 GLY A O 1
ATOM 681 N N . ALA A 1 90 ? -16.022 -1.980 6.086 1.00 94.31 90 ALA A N 1
ATOM 682 C CA . ALA A 1 90 ? -14.572 -1.909 5.912 1.00 94.31 90 ALA A CA 1
ATOM 683 C C . ALA A 1 90 ? -14.077 -2.856 4.807 1.00 94.31 90 ALA A C 1
ATOM 685 O O . ALA A 1 90 ? -13.284 -2.452 3.955 1.00 94.31 90 ALA A O 1
ATOM 686 N N . ILE A 1 91 ? -14.574 -4.098 4.786 1.00 95.88 91 ILE A N 1
ATOM 687 C CA . ILE A 1 91 ? -14.229 -5.096 3.763 1.00 95.88 91 ILE A CA 1
ATOM 688 C C . ILE A 1 91 ? -14.726 -4.637 2.389 1.00 95.88 91 ILE A C 1
ATOM 690 O O . ILE A 1 91 ? -13.939 -4.569 1.448 1.00 95.88 91 ILE A O 1
ATOM 694 N N . VAL A 1 92 ? -16.010 -4.282 2.270 1.00 96.69 92 VAL A N 1
ATOM 695 C CA . VAL A 1 92 ? -16.603 -3.844 0.994 1.00 96.69 92 VAL A CA 1
ATOM 696 C C . VAL A 1 92 ? -15.934 -2.564 0.492 1.00 96.69 92 VAL A C 1
ATOM 698 O O . VAL A 1 92 ? -15.565 -2.485 -0.678 1.00 96.69 92 VAL A O 1
ATOM 701 N N . GLY A 1 93 ? -15.718 -1.592 1.379 1.00 95.00 93 GLY A N 1
ATOM 702 C CA . GLY A 1 93 ? -15.004 -0.353 1.084 1.00 95.00 93 GLY A CA 1
ATOM 703 C C . GLY A 1 93 ? -13.578 -0.610 0.606 1.00 95.00 93 GLY A C 1
ATOM 704 O O . GLY A 1 93 ? -13.172 -0.032 -0.395 1.00 95.00 93 GLY A O 1
ATOM 705 N N . SER A 1 94 ? -12.848 -1.530 1.243 1.00 94.12 94 SER A N 1
ATOM 706 C CA . SER A 1 94 ? -11.498 -1.914 0.803 1.00 94.12 94 SER A CA 1
ATOM 707 C C . SER A 1 94 ? -11.510 -2.563 -0.582 1.00 94.12 94 SER A C 1
ATOM 709 O O . SER A 1 94 ? -10.708 -2.191 -1.431 1.00 94.12 94 SER A O 1
ATOM 711 N N . LEU A 1 95 ? -12.431 -3.498 -0.843 1.00 95.19 95 LEU A N 1
ATOM 712 C CA . LEU A 1 95 ? -12.527 -4.192 -2.134 1.00 95.19 95 LEU A CA 1
ATOM 713 C C . LEU A 1 95 ? -12.892 -3.237 -3.278 1.00 95.19 95 LEU A C 1
ATOM 715 O O . LEU A 1 95 ? -12.272 -3.278 -4.340 1.00 95.19 95 LEU A O 1
ATOM 719 N N . ILE A 1 96 ? -13.884 -2.368 -3.062 1.00 94.44 96 ILE A N 1
ATOM 720 C CA . ILE A 1 96 ? -14.308 -1.374 -4.057 1.00 94.44 96 ILE A CA 1
ATOM 721 C C . ILE A 1 96 ? -13.226 -0.310 -4.239 1.00 94.44 96 ILE A C 1
ATOM 723 O O . ILE A 1 96 ? -12.896 0.024 -5.374 1.00 94.44 96 ILE A O 1
ATOM 727 N N . GLY A 1 97 ? -12.661 0.194 -3.139 1.00 93.19 97 GLY A N 1
ATOM 728 C CA . GLY A 1 97 ? -11.564 1.157 -3.153 1.00 93.19 97 GLY A CA 1
ATOM 729 C C . GLY A 1 97 ? -10.397 0.642 -3.985 1.00 93.19 97 GLY A C 1
ATOM 730 O O . GLY A 1 97 ? -10.005 1.323 -4.926 1.00 93.19 97 GLY A O 1
ATOM 731 N N . ASN A 1 98 ? -9.957 -0.595 -3.719 1.00 93.56 98 ASN A N 1
ATOM 732 C CA . ASN A 1 98 ? -8.922 -1.284 -4.489 1.00 93.56 98 ASN A CA 1
ATOM 733 C C . ASN A 1 98 ? -9.276 -1.393 -5.978 1.00 93.56 98 ASN A C 1
ATOM 735 O O . ASN A 1 98 ? -8.461 -1.099 -6.840 1.00 93.56 98 ASN A O 1
ATOM 739 N N . ALA A 1 99 ? -10.501 -1.808 -6.313 1.00 93.38 99 ALA A N 1
ATOM 740 C CA . ALA A 1 99 ? -10.906 -1.944 -7.713 1.00 93.38 99 ALA A CA 1
ATOM 741 C C . ALA A 1 99 ? -10.896 -0.598 -8.463 1.00 93.38 99 ALA A C 1
ATOM 743 O O . ALA A 1 99 ? -10.503 -0.538 -9.630 1.00 93.38 99 ALA A O 1
ATOM 744 N N . ILE A 1 100 ? -11.317 0.484 -7.801 1.00 91.44 100 ILE A N 1
ATOM 745 C CA . ILE A 1 100 ? -11.286 1.840 -8.363 1.00 91.44 100 ILE A CA 1
ATOM 746 C C . ILE A 1 100 ? -9.839 2.269 -8.604 1.00 91.44 100 ILE A C 1
ATOM 748 O O . ILE A 1 100 ? -9.501 2.724 -9.701 1.00 91.44 100 ILE A O 1
ATOM 752 N N . THR A 1 101 ? -8.986 2.134 -7.594 1.00 90.69 101 THR A N 1
ATOM 753 C CA . THR A 1 101 ? -7.597 2.583 -7.667 1.00 90.69 101 THR A CA 1
ATOM 754 C C . THR A 1 101 ? -6.772 1.763 -8.643 1.00 90.69 101 THR A C 1
ATOM 756 O O . THR A 1 101 ? -6.059 2.370 -9.440 1.00 90.69 101 THR A O 1
ATOM 759 N N . ASP A 1 102 ? -6.942 0.441 -8.688 1.00 87.38 102 ASP A N 1
ATOM 760 C CA . ASP A 1 102 ? -6.328 -0.432 -9.695 1.00 87.38 102 ASP A CA 1
ATOM 761 C C . ASP A 1 102 ? -6.791 -0.074 -11.112 1.00 87.38 102 ASP A C 1
ATOM 763 O O . ASP A 1 102 ? -5.990 -0.059 -12.050 1.00 87.38 102 ASP A O 1
ATOM 767 N N . GLY A 1 103 ? -8.072 0.269 -11.284 1.00 88.44 103 GLY A N 1
ATOM 768 C CA . GLY A 1 103 ? -8.606 0.736 -12.563 1.00 88.44 103 GLY A CA 1
ATOM 769 C C . GLY A 1 103 ? -7.899 2.001 -13.057 1.00 88.44 103 GLY A C 1
ATOM 770 O O . GLY A 1 103 ? -7.464 2.067 -14.210 1.00 88.44 103 GLY A O 1
ATOM 771 N N . PHE A 1 104 ? -7.722 2.993 -12.178 1.00 84.69 104 PHE A N 1
ATOM 772 C CA . PHE A 1 104 ? -6.964 4.203 -12.504 1.00 84.69 104 PHE A CA 1
ATOM 773 C C . PHE A 1 104 ? -5.470 3.916 -12.691 1.00 84.69 104 PHE A C 1
ATOM 775 O O . PHE A 1 104 ? -4.887 4.368 -13.679 1.00 84.69 104 PHE A O 1
ATOM 782 N N . ALA A 1 105 ? -4.851 3.144 -11.797 1.00 81.44 105 ALA A N 1
ATOM 783 C CA . ALA A 1 105 ? -3.441 2.771 -11.867 1.00 81.44 105 ALA A CA 1
ATOM 784 C C . ALA A 1 105 ? -3.124 2.043 -13.178 1.00 81.44 105 ALA A C 1
ATOM 786 O O . ALA A 1 105 ? -2.146 2.384 -13.842 1.00 81.44 105 ALA A O 1
ATOM 787 N N . GLY A 1 106 ? -4.000 1.143 -13.629 1.00 82.50 106 GLY A N 1
ATOM 788 C CA . GLY A 1 106 ? -3.873 0.441 -14.905 1.00 82.50 106 GLY A CA 1
ATOM 789 C C . GLY A 1 106 ? -3.797 1.377 -16.116 1.00 82.50 106 GLY A C 1
ATOM 790 O O . GLY A 1 106 ? -3.004 1.131 -17.031 1.00 82.50 106 GLY A O 1
ATOM 791 N N . ILE A 1 107 ? -4.542 2.493 -16.115 1.00 84.31 107 ILE A N 1
ATOM 792 C CA . ILE A 1 107 ? -4.460 3.518 -17.175 1.00 84.31 107 ILE A CA 1
ATOM 793 C C . ILE A 1 107 ? -3.058 4.134 -17.205 1.00 84.31 107 ILE A C 1
ATOM 795 O O . ILE A 1 107 ? -2.440 4.242 -18.269 1.00 84.31 107 ILE A O 1
ATOM 799 N N . PHE A 1 108 ? -2.532 4.520 -16.044 1.00 79.81 108 PHE A N 1
ATOM 800 C CA . PHE A 1 108 ? -1.222 5.156 -15.969 1.00 79.81 108 PHE A CA 1
ATOM 801 C C . PHE A 1 108 ? -0.062 4.184 -16.217 1.00 79.81 108 PHE A C 1
ATOM 803 O O . PHE A 1 108 ? 0.894 4.540 -16.908 1.00 79.81 108 PHE A O 1
ATOM 810 N N . GLU A 1 109 ? -0.139 2.960 -15.698 1.00 75.56 109 GLU A N 1
ATOM 811 C CA . GLU A 1 109 ? 0.841 1.904 -15.958 1.00 75.56 109 GLU A CA 1
ATOM 812 C C . GLU A 1 109 ? 0.900 1.572 -17.445 1.00 75.56 109 GLU A C 1
ATOM 814 O O . GLU A 1 109 ? 1.992 1.497 -18.017 1.00 75.56 109 GLU A O 1
ATOM 819 N N . GLY A 1 110 ? -0.266 1.461 -18.089 1.00 81.00 110 GLY A N 1
ATOM 820 C CA . GLY A 1 110 ? -0.381 1.290 -19.533 1.00 81.00 110 GLY A CA 1
ATOM 821 C C . GLY A 1 110 ? 0.238 2.455 -20.308 1.00 81.00 110 GLY A C 1
ATOM 822 O O . GLY A 1 110 ? 1.008 2.226 -21.245 1.00 81.00 110 GLY A O 1
ATOM 823 N N . TYR A 1 111 ? -0.032 3.698 -19.900 1.00 82.44 111 TYR A N 1
ATOM 824 C CA . TYR A 1 111 ? 0.542 4.894 -20.525 1.00 82.44 111 TYR A CA 1
ATOM 825 C C . TYR A 1 111 ? 2.073 4.953 -20.393 1.00 82.44 111 TYR A C 1
ATOM 827 O O . TYR A 1 111 ? 2.782 5.115 -21.392 1.00 82.44 111 TYR A O 1
ATOM 835 N N . GLU A 1 112 ? 2.609 4.765 -19.184 1.00 75.56 112 GLU A N 1
ATOM 836 C CA . GLU A 1 112 ? 4.056 4.775 -18.944 1.00 75.56 112 GLU A CA 1
ATOM 837 C C . GLU A 1 112 ? 4.750 3.600 -19.646 1.00 75.56 112 GLU A C 1
ATOM 839 O O . GLU A 1 112 ? 5.822 3.774 -20.228 1.00 75.56 112 GLU A O 1
ATOM 844 N N . TRP A 1 113 ? 4.121 2.422 -19.698 1.00 75.81 113 TRP A N 1
ATOM 845 C CA . TRP A 1 113 ? 4.630 1.291 -20.474 1.00 75.81 113 TRP A CA 1
ATOM 846 C C . TRP A 1 113 ? 4.730 1.614 -21.968 1.00 75.81 113 TRP A C 1
ATOM 848 O O . TRP A 1 113 ? 5.774 1.388 -22.589 1.00 75.81 113 TRP A O 1
ATOM 858 N N . GLN A 1 114 ? 3.680 2.198 -22.554 1.00 82.25 114 GLN A N 1
ATOM 859 C CA . GLN A 1 114 ? 3.689 2.618 -23.958 1.00 82.25 114 GLN A CA 1
ATOM 860 C C . GLN A 1 114 ? 4.773 3.669 -24.232 1.00 82.25 114 GLN A C 1
ATOM 862 O O . GLN A 1 114 ? 5.454 3.602 -25.260 1.00 82.25 114 GLN A O 1
ATOM 867 N N . LYS A 1 115 ? 4.977 4.613 -23.308 1.00 78.69 115 LYS A N 1
ATOM 868 C CA . LYS A 1 115 ? 6.010 5.654 -23.394 1.00 78.69 115 LYS A CA 1
ATOM 869 C C . LYS A 1 115 ? 7.425 5.074 -23.315 1.00 78.69 115 LYS A C 1
ATOM 871 O O . LYS A 1 115 ? 8.250 5.375 -24.177 1.00 78.69 115 LYS A O 1
ATOM 876 N N . ILE A 1 116 ? 7.700 4.192 -22.353 1.00 72.12 116 ILE A N 1
ATOM 877 C CA . ILE A 1 116 ? 8.996 3.503 -22.206 1.00 72.12 116 ILE A CA 1
ATOM 878 C C . ILE A 1 116 ? 9.301 2.644 -23.440 1.00 72.12 116 ILE A C 1
ATOM 880 O O . ILE A 1 116 ? 10.433 2.657 -23.937 1.00 72.12 116 ILE A O 1
ATOM 884 N N . LYS A 1 117 ? 8.287 1.948 -23.974 1.00 76.31 117 LYS A N 1
ATOM 885 C CA . LYS A 1 117 ? 8.403 1.143 -25.198 1.00 76.31 117 LYS A CA 1
ATOM 886 C C . LYS A 1 117 ? 8.740 2.008 -26.415 1.00 76.31 117 LYS A C 1
ATOM 888 O O . LYS A 1 117 ? 9.639 1.652 -27.173 1.00 76.31 117 LYS A O 1
ATOM 893 N N . LYS A 1 118 ? 8.085 3.166 -26.577 1.00 79.75 118 LYS A N 1
ATOM 894 C CA . LYS A 1 118 ? 8.401 4.142 -27.641 1.00 79.75 118 LYS A CA 1
ATOM 895 C C . LYS A 1 118 ? 9.826 4.694 -27.522 1.00 79.75 118 LYS A C 1
ATOM 897 O O . LYS A 1 118 ? 10.491 4.870 -28.536 1.00 79.75 118 LYS A O 1
ATOM 902 N N . LEU A 1 119 ? 10.309 4.917 -26.300 1.00 77.25 119 LEU A N 1
ATOM 903 C CA . LEU A 1 119 ? 11.653 5.443 -26.032 1.00 77.25 119 LEU A CA 1
ATOM 904 C C . LEU A 1 119 ? 12.768 4.377 -26.092 1.00 77.25 119 LEU A C 1
ATOM 906 O O . LEU A 1 119 ? 13.927 4.716 -25.872 1.00 77.25 119 LEU A O 1
ATOM 910 N N . LYS A 1 120 ? 12.449 3.099 -26.370 1.00 71.75 120 LYS A N 1
ATOM 911 C CA . LYS A 1 120 ? 13.389 1.956 -26.314 1.00 71.75 120 LYS A CA 1
ATOM 912 C C . LYS A 1 120 ? 14.140 1.848 -24.972 1.00 71.75 120 LYS A C 1
ATOM 914 O O . LYS A 1 120 ? 15.256 1.346 -24.915 1.00 71.75 120 LYS A O 1
ATOM 919 N N . MET A 1 121 ? 13.528 2.309 -23.878 1.00 64.31 121 MET A N 1
ATOM 920 C CA . MET A 1 121 ? 14.125 2.309 -22.531 1.00 64.31 121 MET A CA 1
ATOM 921 C C . MET A 1 121 ? 13.674 1.103 -21.691 1.00 64.31 121 MET A C 1
ATOM 923 O O . MET A 1 121 ? 13.627 1.185 -20.463 1.00 64.31 121 MET A O 1
ATOM 927 N N . THR A 1 122 ? 13.315 -0.007 -22.343 1.00 58.38 122 THR A N 1
ATOM 928 C CA . THR A 1 122 ? 12.734 -1.205 -21.712 1.00 58.38 122 THR A CA 1
ATOM 929 C C . THR A 1 122 ? 13.623 -1.824 -20.634 1.00 58.38 122 THR A C 1
ATOM 931 O O . THR A 1 122 ? 13.098 -2.406 -19.693 1.00 58.38 122 THR A O 1
ATOM 934 N N . ASP A 1 123 ? 14.939 -1.621 -20.701 1.00 58.28 123 ASP A N 1
ATOM 935 C CA . ASP A 1 123 ? 15.914 -2.229 -19.782 1.00 58.28 123 ASP A CA 1
ATOM 936 C C . ASP A 1 123 ? 16.004 -1.569 -18.399 1.00 58.28 123 ASP A C 1
ATOM 938 O O . ASP A 1 123 ? 16.817 -1.966 -17.566 1.00 58.28 123 ASP A O 1
ATOM 942 N N . LYS A 1 124 ? 15.202 -0.534 -18.129 1.00 64.12 124 LYS A N 1
ATOM 943 C CA . LYS A 1 124 ? 15.343 0.252 -16.898 1.00 64.12 124 LYS A CA 1
ATOM 944 C C . LYS A 1 124 ? 14.464 -0.240 -15.739 1.00 64.12 124 LYS A C 1
ATOM 946 O O . LYS A 1 124 ? 14.897 -0.144 -14.594 1.00 64.12 124 LYS A O 1
ATOM 951 N N . ARG A 1 125 ? 13.271 -0.790 -16.003 1.00 70.75 125 ARG A N 1
ATOM 952 C CA . ARG A 1 125 ? 12.372 -1.341 -14.968 1.00 70.75 125 ARG A CA 1
ATOM 953 C C . ARG A 1 125 ? 12.686 -2.820 -14.727 1.00 70.75 125 ARG A C 1
ATOM 955 O O . ARG A 1 125 ? 12.496 -3.639 -15.620 1.00 70.75 125 ARG A O 1
ATOM 962 N N . THR A 1 126 ? 13.125 -3.171 -13.519 1.00 78.56 126 THR A N 1
ATOM 963 C CA . THR A 1 126 ? 13.283 -4.572 -13.092 1.00 78.56 126 THR A CA 1
ATOM 964 C C . THR A 1 126 ? 12.104 -5.005 -12.225 1.00 78.56 126 THR A C 1
ATOM 966 O O . THR A 1 126 ? 11.491 -4.170 -11.555 1.00 78.56 126 THR A O 1
ATOM 969 N N . ALA A 1 127 ? 11.814 -6.311 -12.192 1.00 82.62 127 ALA A N 1
ATOM 970 C CA . ALA A 1 127 ? 10.764 -6.875 -11.338 1.00 82.62 127 ALA A CA 1
ATOM 971 C C . ALA A 1 127 ? 10.924 -6.443 -9.870 1.00 82.62 127 ALA A C 1
ATOM 973 O O . ALA A 1 127 ? 9.956 -6.019 -9.249 1.00 82.62 127 ALA A O 1
ATOM 974 N N . LEU A 1 128 ? 12.162 -6.442 -9.364 1.00 83.44 128 LEU A N 1
ATOM 975 C CA . LEU A 1 128 ? 12.491 -5.984 -8.016 1.00 83.44 128 LEU A CA 1
ATOM 976 C C . LEU A 1 128 ? 12.136 -4.502 -7.800 1.00 83.44 128 LEU A C 1
ATOM 978 O O . LEU A 1 128 ? 11.457 -4.170 -6.835 1.00 83.44 128 LEU A O 1
ATOM 982 N N . THR A 1 129 ? 12.543 -3.604 -8.709 1.00 83.88 129 THR A N 1
ATOM 983 C CA . THR A 1 129 ? 12.253 -2.161 -8.562 1.00 83.88 129 THR A CA 1
ATOM 984 C C . THR A 1 129 ? 10.763 -1.842 -8.603 1.00 83.88 129 THR A C 1
ATOM 986 O O . THR A 1 129 ? 10.313 -0.980 -7.852 1.00 83.88 129 THR A O 1
ATOM 989 N N . VAL A 1 130 ? 10.004 -2.534 -9.458 1.00 85.38 130 VAL A N 1
ATOM 990 C CA . VAL A 1 130 ? 8.552 -2.352 -9.562 1.00 85.38 130 VAL A CA 1
ATOM 991 C C . VAL A 1 130 ? 7.873 -2.872 -8.299 1.00 85.38 130 VAL A C 1
ATOM 993 O O . VAL A 1 130 ? 7.085 -2.152 -7.694 1.00 85.38 130 VAL A O 1
ATOM 996 N N . ALA A 1 131 ? 8.219 -4.088 -7.868 1.00 87.56 131 ALA A N 1
ATOM 997 C CA . ALA A 1 131 ? 7.604 -4.708 -6.704 1.00 87.56 131 ALA A CA 1
ATOM 998 C C . ALA A 1 131 ? 7.873 -3.907 -5.426 1.00 87.56 131 ALA A C 1
ATOM 1000 O O . ALA A 1 131 ? 6.926 -3.498 -4.763 1.00 87.56 131 ALA A O 1
ATOM 1001 N N . VAL A 1 132 ? 9.138 -3.602 -5.120 1.00 89.94 132 VAL A N 1
ATOM 1002 C CA . VAL A 1 132 ? 9.489 -2.837 -3.914 1.00 89.94 132 VAL A CA 1
ATOM 1003 C C . VAL A 1 132 ? 8.944 -1.409 -3.974 1.00 89.94 132 VAL A C 1
ATOM 1005 O O . VAL A 1 132 ? 8.490 -0.886 -2.960 1.00 89.94 132 VAL A O 1
ATOM 1008 N N . GLY A 1 133 ? 8.947 -0.773 -5.150 1.00 90.69 133 GLY A N 1
ATOM 1009 C CA . GLY A 1 133 ? 8.397 0.570 -5.322 1.00 90.69 133 GLY A CA 1
ATOM 1010 C C . GLY A 1 133 ? 6.901 0.636 -5.012 1.00 90.69 133 GLY A C 1
ATOM 1011 O O . GLY A 1 133 ? 6.485 1.490 -4.227 1.00 90.69 133 GLY A O 1
ATOM 1012 N N . LYS A 1 134 ? 6.111 -0.293 -5.567 1.00 89.88 134 LYS A N 1
ATOM 1013 C CA . LYS A 1 134 ? 4.674 -0.408 -5.272 1.00 89.88 134 LYS A CA 1
ATOM 1014 C C . LYS A 1 134 ? 4.439 -0.755 -3.806 1.00 89.88 134 LYS A C 1
ATOM 1016 O O . LYS A 1 134 ? 3.674 -0.070 -3.138 1.00 89.88 134 LYS A O 1
ATOM 1021 N N . PHE A 1 135 ? 5.166 -1.746 -3.289 1.00 91.12 135 PHE A N 1
ATOM 1022 C CA . PHE A 1 135 ? 5.071 -2.186 -1.897 1.00 91.12 135 PHE A CA 1
ATOM 1023 C C . PHE A 1 135 ? 5.316 -1.026 -0.923 1.00 91.12 135 PHE A C 1
ATOM 1025 O O . PHE A 1 135 ? 4.499 -0.760 -0.046 1.00 91.12 135 PHE A O 1
ATOM 1032 N N . SER A 1 136 ? 6.394 -0.268 -1.133 1.00 94.31 136 SER A N 1
ATOM 1033 C CA . SER A 1 136 ? 6.718 0.930 -0.356 1.00 94.31 136 SER A CA 1
ATOM 1034 C C . SER A 1 136 ? 5.641 2.010 -0.471 1.00 94.31 136 SER A C 1
ATOM 1036 O O . SER A 1 136 ? 5.201 2.559 0.541 1.00 94.31 136 SER A O 1
ATOM 1038 N N . GLY A 1 137 ? 5.178 2.282 -1.695 1.00 94.00 137 GLY A N 1
ATOM 1039 C CA . GLY A 1 137 ? 4.115 3.246 -1.956 1.00 94.00 137 GLY A CA 1
ATOM 1040 C C . GLY A 1 137 ? 2.838 2.920 -1.187 1.00 94.00 137 GLY A C 1
ATOM 1041 O O . GLY A 1 137 ? 2.301 3.792 -0.507 1.00 94.00 137 GLY A O 1
ATOM 1042 N N . CYS A 1 138 ? 2.389 1.663 -1.223 1.00 94.69 138 CYS A N 1
ATOM 1043 C CA . CYS A 1 138 ? 1.192 1.223 -0.509 1.00 94.69 138 CYS A CA 1
ATOM 1044 C C . CYS A 1 138 ? 1.332 1.407 1.011 1.00 94.69 138 CYS A C 1
ATOM 1046 O O . CYS A 1 138 ? 0.382 1.827 1.680 1.00 94.69 138 CYS A O 1
ATOM 1048 N N . LEU A 1 139 ? 2.519 1.145 1.567 1.00 95.12 139 LEU A N 1
ATOM 1049 C CA . LEU A 1 139 ? 2.798 1.373 2.988 1.00 95.12 139 LEU A CA 1
ATOM 1050 C C . LEU A 1 139 ? 2.763 2.857 3.358 1.00 95.12 139 LEU A C 1
ATOM 1052 O O . LEU A 1 139 ? 2.188 3.214 4.386 1.00 95.12 139 LEU A O 1
ATOM 1056 N N . PHE A 1 140 ? 3.309 3.727 2.508 1.00 96.75 140 PHE A N 1
ATOM 1057 C CA . PHE A 1 140 ? 3.212 5.171 2.705 1.00 96.75 140 PHE A CA 1
ATOM 1058 C C . PHE A 1 140 ? 1.775 5.676 2.591 1.00 96.75 140 PHE A C 1
ATOM 1060 O O . PHE A 1 140 ? 1.340 6.418 3.464 1.00 96.75 140 PHE A O 1
ATOM 1067 N N . GLY A 1 141 ? 1.032 5.273 1.558 1.00 95.38 141 GLY A N 1
ATOM 1068 C CA . GLY A 1 141 ? -0.348 5.713 1.335 1.00 95.38 141 GLY A CA 1
ATOM 1069 C C . GLY A 1 141 ? -1.255 5.372 2.510 1.00 95.38 141 GLY A C 1
ATOM 1070 O O . GLY A 1 141 ? -1.830 6.267 3.134 1.00 95.38 141 GLY A O 1
ATOM 1071 N N . GLY A 1 142 ? -1.306 4.087 2.871 1.00 94.62 142 GLY A N 1
ATOM 1072 C CA . GLY A 1 142 ? -2.070 3.632 4.032 1.00 94.62 142 GLY A CA 1
ATOM 1073 C C . GLY A 1 142 ? -1.562 4.262 5.330 1.00 94.62 142 GLY A C 1
ATOM 1074 O O . GLY A 1 142 ? -2.348 4.781 6.118 1.00 94.62 142 GLY A O 1
ATOM 1075 N N . GLY A 1 143 ? -0.241 4.308 5.529 1.00 94.88 143 GLY A N 1
ATOM 1076 C CA . GLY A 1 143 ? 0.369 4.888 6.723 1.00 94.88 143 GLY A CA 1
ATOM 1077 C C . GLY A 1 143 ? 0.053 6.374 6.921 1.00 94.88 143 GLY A C 1
ATOM 1078 O O . GLY A 1 143 ? -0.268 6.779 8.038 1.00 94.88 143 GLY A O 1
ATOM 1079 N N . ILE A 1 144 ? 0.075 7.185 5.857 1.00 95.56 144 ILE A N 1
ATOM 1080 C CA . ILE A 1 144 ? -0.298 8.609 5.893 1.00 95.56 144 ILE A CA 1
ATOM 1081 C C . ILE A 1 144 ? -1.764 8.757 6.295 1.00 95.56 144 ILE A C 1
ATOM 1083 O O . ILE A 1 144 ? -2.065 9.512 7.220 1.00 95.56 144 ILE A O 1
ATOM 1087 N N . VAL A 1 145 ? -2.664 8.015 5.647 1.00 95.00 145 VAL A N 1
ATOM 1088 C CA . VAL A 1 145 ? -4.102 8.093 5.936 1.00 95.00 145 VAL A CA 1
ATOM 1089 C C . VAL A 1 145 ? -4.395 7.684 7.374 1.00 95.00 145 VAL A C 1
ATOM 1091 O O . VAL A 1 145 ? -5.082 8.421 8.075 1.00 95.00 145 VAL A O 1
ATOM 1094 N N . LEU A 1 146 ? -3.818 6.579 7.855 1.00 92.19 146 LEU A N 1
ATOM 1095 C CA . LEU A 1 146 ? -3.993 6.139 9.242 1.00 92.19 146 LEU A CA 1
ATOM 1096 C C . LEU A 1 146 ? -3.389 7.125 10.250 1.00 92.19 146 LEU A C 1
ATOM 1098 O O . LEU A 1 146 ? -3.982 7.372 11.297 1.00 92.19 146 LEU A O 1
ATOM 1102 N N . THR A 1 147 ? -2.241 7.730 9.932 1.00 93.38 147 THR A N 1
ATOM 1103 C CA . THR A 1 147 ? -1.636 8.773 10.781 1.00 93.38 147 THR A CA 1
ATOM 1104 C C . THR A 1 147 ? -2.565 9.981 10.893 1.00 93.38 147 THR A C 1
ATOM 1106 O O . THR A 1 147 ? -2.798 10.491 11.988 1.00 93.38 147 THR A O 1
ATOM 1109 N N . ILE A 1 148 ? -3.143 10.433 9.778 1.00 91.00 148 ILE A N 1
ATOM 1110 C CA . ILE A 1 148 ? -4.097 11.547 9.784 1.00 91.00 148 ILE A CA 1
ATOM 1111 C C . ILE A 1 148 ? -5.360 11.155 10.559 1.00 91.00 148 ILE A C 1
ATOM 1113 O O . ILE A 1 148 ? -5.764 11.871 11.471 1.00 91.00 148 ILE A O 1
ATOM 1117 N N . ALA A 1 149 ? -5.950 10.004 10.245 1.00 89.12 149 ALA A N 1
ATOM 1118 C CA . ALA A 1 149 ? -7.183 9.521 10.856 1.00 89.12 149 ALA A CA 1
ATOM 1119 C C . ALA A 1 149 ? -7.074 9.385 12.383 1.00 89.12 149 ALA A C 1
ATOM 1121 O O . ALA A 1 149 ? -7.918 9.898 13.117 1.00 89.12 149 ALA A O 1
ATOM 1122 N N . TRP A 1 150 ? -6.028 8.726 12.880 1.00 86.38 150 TRP A N 1
ATOM 1123 C CA . TRP A 1 150 ? -5.960 8.322 14.287 1.00 86.38 150 TRP A CA 1
ATOM 1124 C C . TRP A 1 150 ? -5.001 9.151 15.134 1.00 86.38 150 TRP A C 1
ATOM 1126 O O . TRP A 1 150 ? -5.261 9.346 16.321 1.00 86.38 150 TRP A O 1
ATOM 1136 N N . SER A 1 151 ? -3.913 9.667 14.561 1.00 78.56 151 SER A N 1
ATOM 1137 C CA . SER A 1 151 ? -2.946 10.480 15.309 1.00 78.56 151 SER A CA 1
ATOM 1138 C C . SER A 1 151 ? -3.306 11.970 15.295 1.00 78.56 151 SER A C 1
ATOM 1140 O O . SER A 1 151 ? -3.017 12.657 16.271 1.00 78.56 151 SER A O 1
ATOM 1142 N N . ILE A 1 152 ? -3.943 12.468 14.225 1.00 72.06 152 ILE A N 1
ATOM 1143 C CA . ILE A 1 152 ? -4.307 13.891 14.082 1.00 72.06 152 ILE A CA 1
ATOM 1144 C C . ILE A 1 152 ? -5.789 14.121 14.393 1.00 72.06 152 ILE A C 1
ATOM 1146 O O . ILE A 1 152 ? -6.118 14.957 15.232 1.00 72.06 152 ILE A O 1
ATOM 1150 N N . LEU A 1 153 ? -6.682 13.376 13.740 1.00 77.94 153 LEU A N 1
ATOM 1151 C CA . LEU A 1 153 ? -8.130 13.593 13.830 1.00 77.94 153 LEU A CA 1
ATOM 1152 C C . LEU A 1 153 ? -8.798 12.845 14.995 1.00 77.94 153 LEU A C 1
ATOM 1154 O O . LEU A 1 153 ? -9.944 13.143 15.310 1.00 77.94 153 LEU A O 1
ATOM 1158 N N . ASN A 1 154 ? -8.090 11.918 15.657 1.00 76.69 154 ASN A N 1
ATOM 1159 C CA . ASN A 1 154 ? -8.621 11.061 16.730 1.00 76.69 154 ASN A CA 1
ATOM 1160 C C . ASN A 1 154 ? -9.955 10.377 16.360 1.00 76.69 154 ASN A C 1
ATOM 1162 O O . ASN A 1 154 ? -10.874 10.321 17.177 1.00 76.69 154 ASN A O 1
ATOM 1166 N N . LEU A 1 155 ? -10.059 9.855 15.134 1.00 74.50 155 LEU A N 1
ATOM 1167 C CA .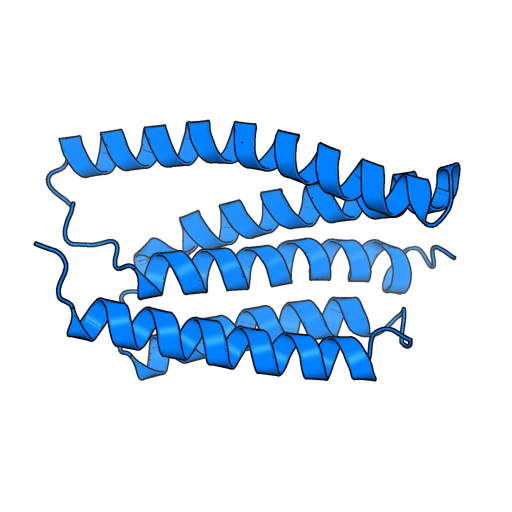 LEU A 1 155 ? -11.185 9.005 14.738 1.00 74.50 155 LEU A CA 1
ATOM 1168 C C . LEU A 1 155 ? -11.200 7.713 15.580 1.00 74.50 155 LEU A C 1
ATOM 1170 O O . LEU A 1 155 ? -10.140 7.242 16.006 1.00 74.50 155 LEU A O 1
ATOM 1174 N N . VAL A 1 156 ? -12.405 7.199 15.853 1.00 58.81 156 VAL A N 1
ATOM 1175 C CA . VAL A 1 156 ? -12.709 6.248 16.943 1.00 58.81 156 VAL A CA 1
ATOM 1176 C C . VAL A 1 156 ? -11.968 4.919 16.855 1.00 58.81 156 VAL A C 1
ATOM 1178 O O . VAL A 1 156 ? -11.891 4.242 15.805 1.00 58.81 156 VAL A O 1
#

Sequence (156 aa):
MIDPEKLMTAILDVTLLTVIMLIVSYFLVTQKRIIGPIMIMLGFISILSLVLFKAPMRLLKAEILFGVIDNGVLAIFALSGAELFGILGAIVGSLIGNAITDGFAGIFEGYEWQKIKKLKMTDKRTALTVAVGKFSGCLFGGGIVLTIAWSILNLV

Foldseek 3Di:
DADVVLVVVLVVLLVVLVVVVVVVCVVCVVPLQCLLVVLLVSLVVLVVVCVVVVADCPPLVLLLQLLLQQLLQLLVQLLVLCVPPNPVSNVVSNVVSNVVSVVVSVVVVVVVVVVCVVVVVVPRDGSNSNSSSNSSSNSNNNSVNSNCCCNPVNPD